Protein AF-A0A2N5ZWB0-F1 (afdb_monomer)

Solvent-accessible surface area (backbone atoms only — not comparable to full-atom values): 3470 Å² total; per-residue (Å²): 108,47,77,50,74,48,78,72,41,85,83,42,42,62,94,60,75,7,40,34,38,36,37,23,43,86,86,65,49,77,76,44,73,33,57,49,44,77,88,34,48,58,50,66,59,29,54,78,29,55,92,56,76,47,44,86,89,122

Radius of gyration: 11.33 Å; Cα contacts (8 Å, |Δi|>4): 90; chains: 1; bounding box: 30×21×27 Å

Nearest PDB structures (foldseek):
  2k7i-assembly1_B  TM=4.122E-01  e=2.113E+00  Agrobacterium fabrum str. C58
  4eo3-assembly1_B  TM=3.754E-01  e=3.145E+00  Thermotoga maritima
  7jrk-assembly1_B  TM=4.010E-01  e=6.522E+00  Pseudomonas aeruginosa

Secondary structure (DSSP, 8-state):
-EEEEEE--TTSSGGGTTEEEEEE-TTS-EEEEESSTTTTHHHHHHGGGGGGTT----

Structure (mmCIF, N/CA/C/O backbone):
data_AF-A0A2N5ZWB0-F1
#
_entry.id   AF-A0A2N5ZWB0-F1
#
loop_
_atom_site.group_PDB
_atom_site.id
_atom_site.type_symbol
_atom_site.label_atom_id
_atom_site.label_alt_id
_atom_site.label_comp_id
_atom_site.label_asym_id
_atom_site.label_entity_id
_atom_site.label_seq_id
_atom_site.pdbx_PDB_ins_code
_atom_site.Cartn_x
_atom_site.Cartn_y
_atom_site.Cartn_z
_atom_site.occupancy
_atom_site.B_iso_or_equiv
_atom_site.auth_seq_id
_atom_site.auth_comp_id
_atom_site.auth_asym_id
_atom_site.auth_atom_id
_atom_site.pdbx_PDB_model_num
ATOM 1 N N . MET A 1 1 ? -8.628 3.400 15.289 1.00 88.38 1 MET A N 1
ATOM 2 C CA . MET A 1 1 ? -8.056 3.557 13.938 1.00 88.38 1 MET A CA 1
ATOM 3 C C . MET A 1 1 ? -6.840 2.664 13.844 1.00 88.38 1 MET A C 1
ATOM 5 O O . MET A 1 1 ? -6.080 2.616 14.805 1.00 88.38 1 MET A O 1
ATOM 9 N N . VAL A 1 2 ? -6.679 1.969 12.724 1.00 96.00 2 VAL A N 1
ATOM 10 C CA . VAL A 1 2 ? -5.527 1.102 12.445 1.00 96.00 2 VAL A CA 1
ATOM 11 C C . VAL A 1 2 ? -5.068 1.366 11.014 1.00 96.00 2 VAL A C 1
ATOM 13 O O . VAL A 1 2 ? -5.896 1.638 10.146 1.00 96.00 2 VAL A O 1
ATOM 16 N N . THR A 1 3 ? -3.765 1.313 10.758 1.00 96.50 3 THR A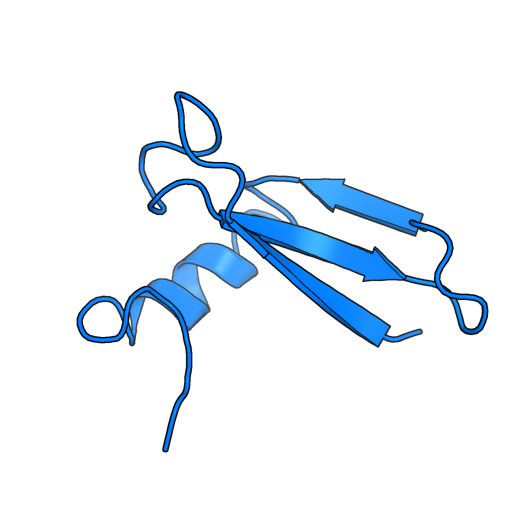 N 1
ATOM 17 C CA . THR A 1 3 ? -3.226 1.331 9.396 1.00 96.50 3 THR A CA 1
ATOM 18 C C . THR A 1 3 ? -3.041 -0.094 8.886 1.00 96.50 3 THR A C 1
ATOM 20 O O . THR A 1 3 ? -2.704 -1.001 9.644 1.00 96.50 3 THR A O 1
ATOM 23 N N . ALA A 1 4 ? -3.269 -0.306 7.595 1.00 97.31 4 ALA A N 1
ATOM 24 C CA . ALA A 1 4 ? -3.051 -1.593 6.946 1.00 97.31 4 ALA A CA 1
ATOM 25 C C . ALA A 1 4 ? -2.379 -1.402 5.585 1.00 97.31 4 ALA A C 1
ATOM 27 O O . ALA A 1 4 ? -2.392 -0.308 5.020 1.00 97.31 4 ALA A O 1
ATOM 28 N N . MET A 1 5 ? -1.804 -2.478 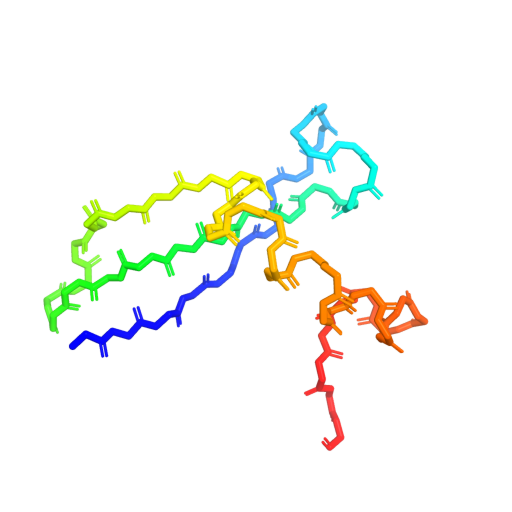5.054 1.00 97.44 5 MET A N 1
ATOM 29 C CA . MET A 1 5 ? -1.235 -2.506 3.710 1.00 97.44 5 MET A CA 1
ATOM 30 C C . MET A 1 5 ? -1.639 -3.785 2.986 1.00 97.44 5 MET A C 1
ATOM 32 O O . MET A 1 5 ? -1.781 -4.841 3.604 1.00 97.44 5 MET A O 1
ATOM 36 N N . VAL A 1 6 ? -1.833 -3.696 1.674 1.00 97.19 6 VAL A N 1
ATOM 37 C CA . VAL A 1 6 ? -2.211 -4.836 0.832 1.00 97.19 6 VAL A CA 1
ATOM 38 C C . VAL A 1 6 ? -1.453 -4.792 -0.484 1.00 97.19 6 VAL A C 1
ATOM 40 O O . VAL A 1 6 ? -1.349 -3.745 -1.124 1.00 97.19 6 VAL A O 1
ATOM 43 N N . LYS A 1 7 ? -0.936 -5.946 -0.905 1.00 97.31 7 LYS A N 1
ATOM 44 C CA . LYS A 1 7 ? -0.285 -6.092 -2.203 1.00 97.31 7 LYS A CA 1
ATOM 45 C C . LYS A 1 7 ? -1.348 -6.384 -3.254 1.00 97.31 7 LYS A C 1
ATOM 47 O O . LYS A 1 7 ? -1.925 -7.469 -3.271 1.00 97.31 7 LYS A O 1
ATOM 52 N N . ARG A 1 8 ? -1.648 -5.397 -4.099 1.00 95.62 8 ARG A N 1
ATOM 53 C CA . ARG A 1 8 ? -2.633 -5.521 -5.186 1.00 95.62 8 ARG A CA 1
ATOM 54 C C . ARG A 1 8 ? -2.056 -6.223 -6.412 1.00 95.62 8 ARG A C 1
ATOM 56 O O . ARG A 1 8 ? -2.791 -6.930 -7.093 1.00 95.62 8 ARG A O 1
ATOM 63 N N . GLY A 1 9 ? -0.751 -6.063 -6.654 1.00 84.75 9 GLY A N 1
ATOM 64 C CA . GLY A 1 9 ? -0.100 -6.534 -7.879 1.00 84.75 9 GLY A CA 1
ATOM 65 C C . GLY A 1 9 ? -0.609 -5.803 -9.129 1.00 84.75 9 GLY A C 1
ATOM 66 O O . GLY A 1 9 ? -1.266 -4.765 -9.027 1.00 84.75 9 GLY A O 1
ATOM 67 N N . GLY A 1 10 ? -0.301 -6.351 -10.309 1.00 87.06 10 GLY A N 1
ATOM 68 C CA . GLY A 1 10 ? -0.674 -5.748 -11.593 1.00 87.06 10 GLY A CA 1
ATOM 69 C C . GLY A 1 10 ? -0.076 -4.350 -11.779 1.00 87.06 10 GLY A C 1
ATOM 70 O O . GLY A 1 10 ? 1.075 -4.120 -11.415 1.00 87.06 10 GLY A O 1
ATOM 71 N N . ASP A 1 11 ? -0.883 -3.428 -12.306 1.00 93.62 11 ASP A N 1
ATOM 72 C CA . ASP A 1 11 ? -0.470 -2.053 -12.629 1.00 93.62 11 ASP A CA 1
ATOM 73 C C . ASP A 1 11 ? -0.736 -1.043 -11.500 1.00 93.62 11 ASP A C 1
ATOM 75 O O . ASP A 1 11 ? -0.539 0.161 -11.670 1.00 93.62 11 ASP A O 1
ATOM 79 N N . PHE A 1 12 ? -1.214 -1.494 -10.335 1.00 97.12 12 PHE A N 1
ATOM 80 C CA . PHE A 1 12 ? -1.398 -0.599 -9.196 1.00 97.12 12 PHE A CA 1
ATOM 81 C C . PHE A 1 12 ? -0.036 -0.164 -8.652 1.00 97.12 12 PHE A C 1
ATOM 83 O O . PHE A 1 12 ? 0.857 -0.994 -8.544 1.00 97.12 12 PHE A O 1
ATOM 90 N N . ASN A 1 13 ? 0.113 1.115 -8.285 1.00 96.19 13 ASN A N 1
ATOM 91 C CA . ASN A 1 13 ? 1.309 1.688 -7.649 1.00 96.19 13 ASN A CA 1
ATOM 92 C C . ASN A 1 13 ? 2.646 1.046 -8.116 1.00 96.19 13 ASN A C 1
ATOM 94 O O . ASN A 1 13 ? 3.376 0.456 -7.306 1.00 96.19 13 ASN A O 1
ATOM 98 N N . PRO A 1 14 ? 2.949 1.080 -9.430 1.00 94.88 14 PRO A N 1
ATOM 99 C CA . PRO A 1 14 ? 3.998 0.248 -10.025 1.00 94.88 14 PRO A CA 1
ATOM 100 C C . PRO A 1 14 ? 5.395 0.624 -9.517 1.00 94.88 14 PRO A C 1
ATOM 102 O O . PRO A 1 14 ? 6.260 -0.238 -9.367 1.00 94.88 14 PRO A O 1
ATOM 105 N N . ASN A 1 15 ? 5.591 1.894 -9.158 1.00 93.94 15 ASN A N 1
ATOM 106 C CA . ASN A 1 15 ? 6.847 2.400 -8.605 1.00 93.94 15 ASN A CA 1
ATOM 107 C C . ASN A 1 15 ? 7.112 1.900 -7.176 1.00 93.94 15 ASN A C 1
ATOM 109 O O . ASN A 1 15 ? 8.256 1.888 -6.730 1.00 93.94 15 ASN A O 1
ATOM 113 N N . ASN A 1 16 ? 6.079 1.429 -6.473 1.00 95.44 16 ASN A N 1
ATOM 114 C CA . ASN A 1 16 ? 6.174 0.920 -5.107 1.00 95.44 16 ASN A CA 1
ATOM 115 C C . ASN A 1 16 ? 5.609 -0.502 -5.005 1.00 95.44 16 ASN A C 1
ATOM 117 O O . ASN A 1 16 ? 4.937 -0.871 -4.043 1.00 95.44 16 ASN A O 1
ATOM 121 N N . ARG A 1 17 ? 5.912 -1.321 -6.023 1.00 94.25 17 ARG A N 1
ATOM 122 C CA . ARG A 1 17 ? 5.695 -2.778 -6.045 1.00 94.25 17 ARG A CA 1
ATOM 123 C C . ARG A 1 17 ? 4.244 -3.228 -5.835 1.00 94.25 17 ARG A C 1
ATOM 125 O O . 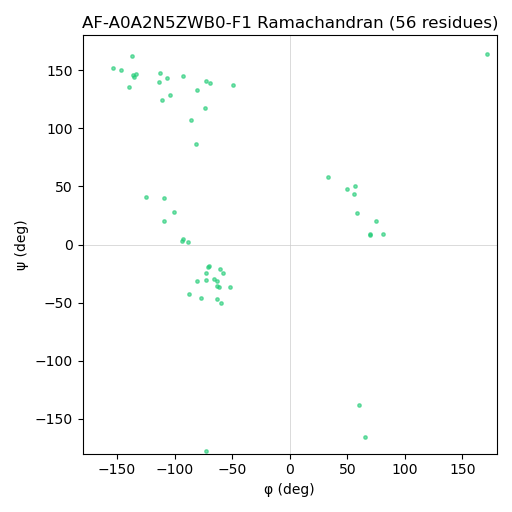ARG A 1 17 ? 3.998 -4.345 -5.370 1.00 94.25 17 ARG A O 1
ATOM 132 N N . GLY A 1 18 ? 3.280 -2.387 -6.199 1.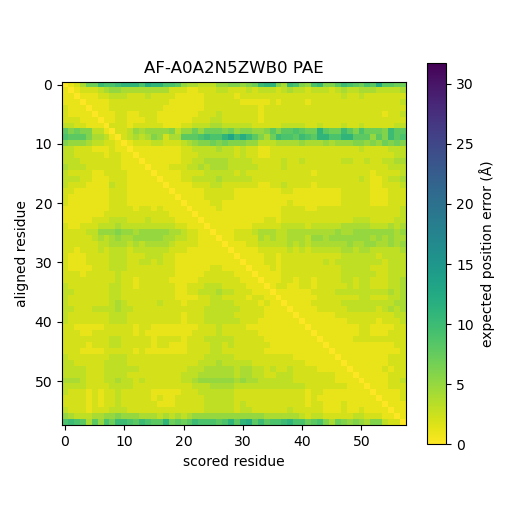00 97.00 18 GLY A N 1
ATOM 133 C CA . GLY A 1 18 ? 1.863 -2.725 -6.090 1.00 97.00 18 GLY A CA 1
ATOM 134 C C . GLY A 1 18 ? 1.304 -2.698 -4.678 1.00 97.00 18 GLY A C 1
ATOM 135 O O . GLY A 1 18 ? 0.263 -3.314 -4.437 1.00 97.00 18 GLY A O 1
ATOM 136 N N . TRP A 1 19 ? 1.967 -1.996 -3.757 1.00 97.75 19 TRP A N 1
ATOM 137 C CA . TRP A 1 19 ? 1.462 -1.784 -2.407 1.00 97.75 19 TRP A CA 1
ATOM 138 C C . TRP A 1 19 ? 0.427 -0.667 -2.350 1.00 97.75 19 TRP A C 1
ATOM 140 O O . TRP A 1 19 ? 0.622 0.426 -2.882 1.00 97.75 19 TRP A O 1
ATOM 150 N N . GLU A 1 20 ? -0.675 -0.953 -1.667 1.00 98.19 20 GLU A N 1
ATOM 151 C CA . GLU A 1 20 ? -1.689 0.015 -1.276 1.00 98.19 20 GLU A CA 1
ATOM 152 C C . GLU A 1 20 ? -1.711 0.162 0.243 1.00 98.19 20 GLU A C 1
ATOM 154 O O . GLU A 1 20 ? -1.653 -0.835 0.968 1.00 98.19 20 GLU A O 1
ATOM 159 N N . TRP A 1 21 ? -1.867 1.398 0.705 1.00 98.12 21 TRP A N 1
ATOM 160 C CA . TRP A 1 21 ? -1.934 1.765 2.115 1.00 98.12 21 TRP A CA 1
ATOM 161 C C . TRP A 1 21 ? -3.366 2.116 2.492 1.00 98.12 21 TRP A C 1
ATOM 163 O O . TRP A 1 21 ? -4.090 2.715 1.695 1.00 98.12 21 TRP A O 1
ATOM 173 N N . LEU A 1 22 ? -3.782 1.749 3.701 1.00 98.31 22 LEU A N 1
ATOM 174 C CA . LEU A 1 22 ? -5.146 1.928 4.180 1.00 98.31 22 LEU A CA 1
ATOM 175 C C . LEU A 1 22 ? -5.162 2.510 5.589 1.00 98.31 22 LEU A C 1
ATOM 177 O O . LEU A 1 22 ? -4.338 2.161 6.434 1.00 98.31 22 LEU A O 1
ATOM 181 N N . ILE A 1 23 ? -6.180 3.322 5.849 1.00 98.12 23 ILE A N 1
ATOM 182 C CA . ILE A 1 23 ? -6.625 3.705 7.185 1.00 98.12 23 ILE A CA 1
ATOM 183 C C . ILE A 1 23 ? -7.974 3.046 7.415 1.00 98.12 23 ILE A C 1
ATOM 185 O O . ILE A 1 23 ? -8.906 3.248 6.634 1.00 98.12 23 ILE A O 1
ATOM 189 N N . LEU A 1 24 ? -8.079 2.280 8.493 1.00 97.94 24 LEU A N 1
ATOM 190 C CA . LEU A 1 24 ? -9.288 1.579 8.893 1.00 97.94 24 LEU A CA 1
ATOM 191 C C . LEU A 1 24 ? -9.852 2.168 10.193 1.00 97.94 24 LEU A C 1
ATOM 193 O O . LEU A 1 24 ? -9.098 2.612 11.074 1.00 97.94 24 LEU A O 1
ATOM 197 N N . ASP A 1 25 ? -11.175 2.149 10.338 1.00 97.38 25 ASP A N 1
ATOM 198 C CA . ASP A 1 25 ? -11.822 2.331 11.639 1.00 97.38 25 ASP A CA 1
ATOM 199 C C . ASP A 1 25 ? -11.642 1.085 12.531 1.00 97.38 25 ASP A C 1
ATOM 201 O O . ASP A 1 25 ? -10.924 0.144 12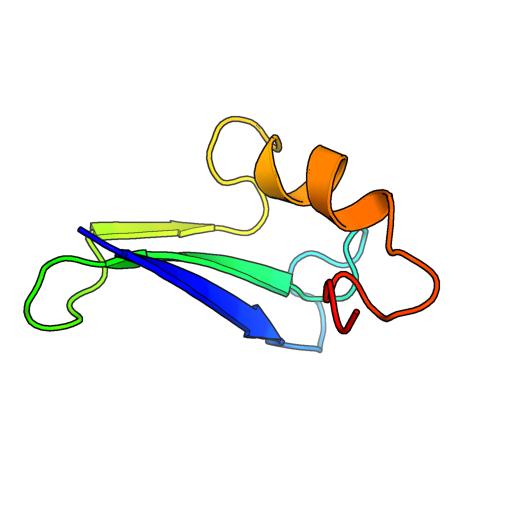.189 1.00 97.38 25 ASP A O 1
ATOM 205 N N . THR A 1 26 ? -12.226 1.096 13.731 1.00 95.81 26 THR A N 1
ATOM 206 C CA . THR A 1 26 ? -12.121 -0.032 14.675 1.00 95.81 26 THR A CA 1
ATOM 207 C C . THR A 1 26 ? -12.886 -1.276 14.231 1.00 95.81 26 THR A C 1
ATOM 209 O O . THR A 1 26 ? -12.569 -2.362 14.703 1.00 95.81 26 THR A O 1
ATOM 212 N N . ASP A 1 27 ? -13.839 -1.126 13.312 1.00 95.88 27 ASP A N 1
ATOM 213 C CA . ASP A 1 27 ? -14.641 -2.216 12.754 1.00 95.88 27 ASP A CA 1
ATOM 214 C C . ASP A 1 27 ? -14.027 -2.757 11.448 1.00 95.88 27 ASP A C 1
ATOM 216 O O . ASP A 1 27 ? -14.595 -3.633 10.795 1.00 95.88 27 ASP A O 1
ATOM 220 N N . GLY A 1 28 ? -12.863 -2.232 11.044 1.00 94.50 28 GLY A N 1
ATOM 221 C CA . GLY A 1 28 ? -12.154 -2.619 9.828 1.00 94.50 28 GLY A CA 1
ATOM 222 C C . GLY A 1 28 ? -12.686 -1.966 8.550 1.00 94.50 28 GLY A C 1
ATOM 223 O O . GLY A 1 28 ? -12.252 -2.339 7.457 1.00 94.50 28 GLY A O 1
ATOM 224 N N . LYS A 1 29 ? -13.599 -0.990 8.637 1.00 97.31 29 LYS A N 1
ATOM 225 C CA . LYS A 1 29 ? -14.053 -0.248 7.453 1.00 97.31 29 LYS A CA 1
ATOM 226 C C . LYS A 1 29 ? -12.964 0.700 6.989 1.00 97.31 29 LYS A C 1
ATOM 228 O O . LYS A 1 29 ? -12.300 1.358 7.787 1.00 97.31 29 LYS A O 1
ATOM 233 N N . ILE A 1 30 ? -12.818 0.801 5.675 1.00 97.94 30 ILE A N 1
ATOM 234 C CA . ILE A 1 30 ? -11.834 1.682 5.058 1.00 97.94 30 ILE A CA 1
ATOM 235 C C . ILE A 1 30 ? -12.304 3.131 5.185 1.00 97.94 30 ILE A C 1
ATOM 237 O O . ILE A 1 30 ? -13.329 3.505 4.621 1.00 97.94 30 ILE A O 1
ATOM 241 N N . LEU A 1 31 ? -11.520 3.941 5.892 1.00 97.81 31 LEU A N 1
ATOM 242 C CA . LEU A 1 31 ? -11.688 5.389 5.976 1.00 97.81 31 LEU A CA 1
ATOM 243 C C . LEU A 1 31 ? -10.954 6.091 4.832 1.00 97.81 31 LEU A C 1
ATOM 245 O O . LEU A 1 31 ? -11.488 7.015 4.226 1.00 97.81 31 LEU A O 1
ATOM 249 N N . GLN A 1 32 ? -9.733 5.643 4.530 1.00 97.81 32 GLN A N 1
ATOM 250 C CA . GLN A 1 32 ? -8.906 6.143 3.431 1.00 97.81 32 GLN A CA 1
ATOM 251 C C . GLN A 1 32 ? -8.060 5.005 2.858 1.00 97.81 32 GLN A C 1
ATOM 253 O O . GLN A 1 32 ? -7.695 4.075 3.578 1.00 97.81 32 GLN A O 1
ATOM 258 N N . ARG A 1 33 ? -7.747 5.072 1.564 1.00 97.19 33 ARG A N 1
ATOM 259 C CA . ARG A 1 33 ? -6.850 4.131 0.884 1.00 97.19 33 ARG A CA 1
ATOM 260 C C . ARG A 1 33 ? -6.198 4.789 -0.325 1.00 97.19 33 ARG A C 1
ATOM 262 O O . ARG A 1 33 ? -6.811 5.663 -0.932 1.00 97.19 33 ARG A O 1
ATOM 269 N N . GLY A 1 34 ? -5.004 4.343 -0.689 1.00 97.62 34 GLY A N 1
ATOM 270 C CA . GLY A 1 34 ? -4.312 4.832 -1.878 1.00 97.62 34 GLY A CA 1
ATOM 271 C C . GLY A 1 34 ? -2.879 4.325 -1.977 1.00 97.62 34 GLY A C 1
ATOM 272 O O . GLY A 1 34 ? -2.313 3.826 -1.002 1.00 97.62 34 GLY A O 1
ATOM 273 N N . GLY A 1 35 ? -2.295 4.447 -3.170 1.00 97.38 35 GLY A N 1
ATOM 274 C CA . GLY A 1 35 ? -0.868 4.186 -3.376 1.00 97.38 35 GLY A CA 1
ATOM 275 C C . GLY A 1 35 ? 0.001 5.294 -2.781 1.00 97.38 35 GLY A C 1
ATOM 276 O O . GLY A 1 35 ? 1.082 5.018 -2.289 1.00 97.38 35 GLY A O 1
ATOM 277 N N . ASP A 1 36 ? -0.508 6.519 -2.747 1.00 96.56 36 ASP A N 1
ATOM 278 C CA . ASP A 1 36 ? 0.149 7.767 -2.350 1.00 96.56 36 ASP A CA 1
ATOM 279 C C . ASP A 1 36 ? -0.371 8.325 -1.012 1.00 96.56 36 ASP A C 1
ATOM 281 O O . ASP A 1 36 ? -0.208 9.509 -0.724 1.00 96.56 36 ASP A O 1
ATOM 285 N N . LEU A 1 37 ? -0.991 7.479 -0.178 1.00 96.75 37 LEU A N 1
ATOM 286 C CA . LEU A 1 37 ? -1.566 7.877 1.110 1.00 96.75 37 LEU A CA 1
ATOM 287 C C . LEU A 1 37 ? -0.568 8.695 1.958 1.00 96.75 37 LEU A C 1
ATOM 289 O O . LEU A 1 37 ? 0.607 8.332 2.069 1.00 96.75 37 LEU A O 1
ATOM 293 N N . PHE A 1 38 ? -1.068 9.772 2.579 1.00 95.69 38 PHE A N 1
ATOM 294 C CA . PHE A 1 38 ? -0.273 10.774 3.305 1.00 95.69 38 PHE A CA 1
ATOM 295 C C . PHE A 1 38 ? 0.826 11.418 2.448 1.00 95.69 38 PHE A C 1
ATOM 297 O O . PHE A 1 38 ? 1.985 11.444 2.857 1.00 95.69 38 PHE A O 1
ATOM 304 N N . ASP A 1 39 ? 0.476 11.902 1.254 1.00 96.00 39 ASP A N 1
ATOM 305 C CA . ASP A 1 39 ? 1.414 12.546 0.324 1.00 96.00 39 ASP A CA 1
ATOM 306 C C . ASP A 1 39 ? 2.679 11.698 0.101 1.00 96.00 39 ASP A C 1
ATOM 308 O O . ASP A 1 39 ? 3.813 12.170 0.190 1.00 96.00 39 ASP A O 1
ATOM 312 N N . ASN A 1 40 ? 2.476 10.403 -0.160 1.00 96.50 40 ASN A N 1
ATOM 313 C CA . ASN A 1 40 ? 3.523 9.414 -0.417 1.00 96.50 40 ASN A CA 1
ATOM 314 C C . ASN A 1 40 ? 4.403 9.036 0.798 1.00 96.50 40 ASN A C 1
ATOM 316 O O . ASN A 1 40 ? 5.392 8.311 0.638 1.00 96.50 40 ASN A O 1
ATOM 320 N N . ALA A 1 41 ? 4.059 9.462 2.020 1.00 97.31 41 ALA A N 1
ATOM 321 C CA . ALA A 1 41 ? 4.865 9.190 3.215 1.00 97.31 41 ALA A CA 1
ATOM 322 C C . ALA A 1 41 ? 5.009 7.688 3.523 1.00 97.31 41 ALA A C 1
ATOM 324 O O . ALA A 1 41 ? 6.084 7.240 3.937 1.00 97.31 41 ALA A O 1
ATOM 325 N N . CYS A 1 42 ? 3.957 6.893 3.290 1.00 97.69 42 CYS A N 1
ATOM 326 C CA . CYS A 1 42 ? 4.001 5.443 3.500 1.00 97.69 42 CYS A CA 1
ATOM 327 C C . CYS A 1 42 ? 5.016 4.773 2.564 1.00 97.69 42 CYS A C 1
ATOM 329 O O . CYS A 1 42 ? 5.868 4.016 3.028 1.00 97.69 42 CYS A O 1
ATOM 331 N N . ASN A 1 43 ? 4.994 5.127 1.275 1.00 97.19 43 ASN A N 1
ATOM 332 C CA . ASN A 1 43 ? 5.965 4.631 0.302 1.00 97.19 43 ASN A CA 1
ATOM 333 C C . ASN A 1 43 ? 7.394 5.012 0.693 1.00 97.19 43 ASN A C 1
ATOM 335 O O . ASN A 1 43 ? 8.242 4.130 0.785 1.00 97.19 43 ASN A O 1
ATOM 339 N N . GLY A 1 44 ? 7.655 6.289 0.993 1.00 97.12 44 GLY A N 1
ATOM 340 C CA . GLY A 1 44 ? 9.011 6.756 1.299 1.00 97.12 44 GLY A CA 1
ATOM 341 C C . GLY A 1 44 ? 9.622 6.120 2.555 1.00 97.12 44 GLY A C 1
ATOM 342 O O . GLY A 1 44 ? 10.832 5.906 2.626 1.00 97.12 44 GLY A O 1
ATOM 343 N N . CYS A 1 45 ? 8.807 5.779 3.559 1.00 97.81 45 CYS A N 1
ATOM 344 C CA . CYS A 1 45 ? 9.301 5.062 4.735 1.00 97.81 45 CYS A CA 1
ATOM 345 C C . CYS A 1 45 ? 9.519 3.569 4.448 1.00 97.81 45 CYS A C 1
ATOM 347 O O . CYS A 1 45 ? 10.567 3.023 4.795 1.00 97.81 45 CYS A O 1
ATOM 349 N N . HIS A 1 46 ? 8.556 2.913 3.798 1.00 97.25 46 HIS A N 1
ATOM 350 C CA . HIS A 1 46 ? 8.613 1.476 3.531 1.00 97.25 46 HIS A CA 1
ATOM 351 C C . HIS A 1 46 ? 9.631 1.097 2.445 1.00 97.25 46 HIS A C 1
ATOM 353 O O . HIS A 1 46 ? 10.183 -0.002 2.487 1.00 97.25 46 HIS A O 1
ATOM 359 N N . GLU A 1 47 ? 9.967 2.014 1.536 1.00 96.94 47 GLU A N 1
ATOM 360 C CA . GLU A 1 47 ? 11.048 1.845 0.559 1.00 96.94 47 GLU A CA 1
ATOM 361 C C . GLU A 1 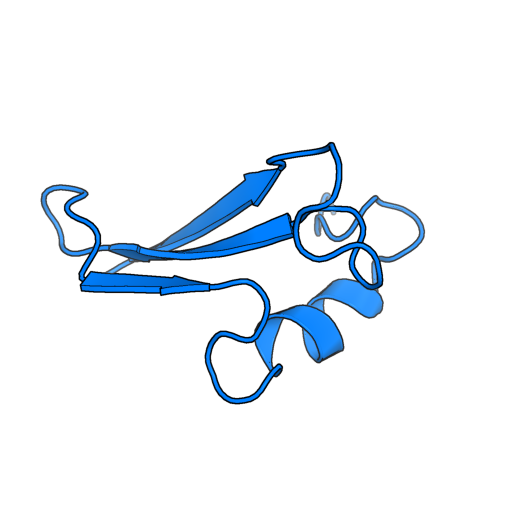47 ? 12.404 1.579 1.235 1.00 96.94 47 GLU A C 1
ATOM 363 O O . GLU A 1 47 ? 13.255 0.892 0.675 1.00 96.94 47 GLU A O 1
ATOM 368 N N . LYS A 1 48 ? 12.596 2.003 2.492 1.00 96.50 48 LYS A N 1
ATOM 369 C CA . LYS A 1 48 ? 13.800 1.654 3.265 1.00 96.50 48 LYS A CA 1
ATOM 370 C C . LYS A 1 48 ? 13.964 0.142 3.472 1.00 96.50 48 LYS A C 1
ATOM 372 O O . 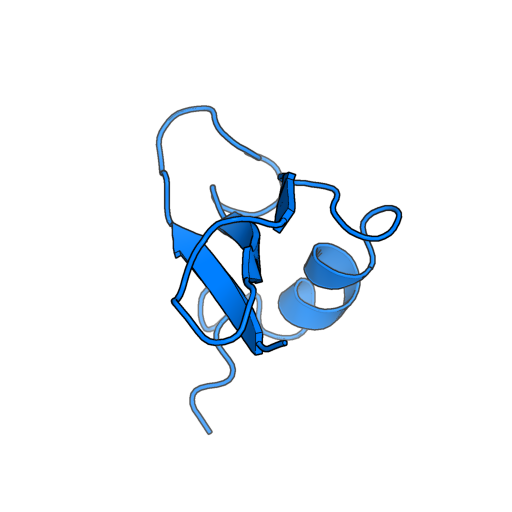LYS A 1 48 ? 15.082 -0.310 3.691 1.00 96.50 48 LYS A O 1
ATOM 377 N N . ASN A 1 49 ? 12.885 -0.636 3.344 1.00 96.62 49 ASN A N 1
ATOM 378 C CA . ASN A 1 49 ? 12.905 -2.101 3.290 1.00 96.62 49 ASN A CA 1
ATOM 379 C C . ASN A 1 49 ? 12.577 -2.634 1.896 1.00 96.62 49 ASN A C 1
ATOM 381 O O . ASN A 1 49 ? 11.897 -3.648 1.746 1.00 96.62 49 ASN A O 1
ATOM 385 N N . TYR A 1 50 ? 13.090 -1.982 0.853 1.00 94.38 50 TYR A N 1
ATOM 386 C CA . TYR A 1 50 ? 12.964 -2.449 -0.526 1.00 94.38 50 TYR A CA 1
ATOM 387 C C . TYR A 1 50 ? 13.403 -3.917 -0.701 1.00 94.38 50 TYR A C 1
ATOM 389 O O . TYR A 1 50 ? 12.789 -4.668 -1.463 1.00 94.38 50 TYR A O 1
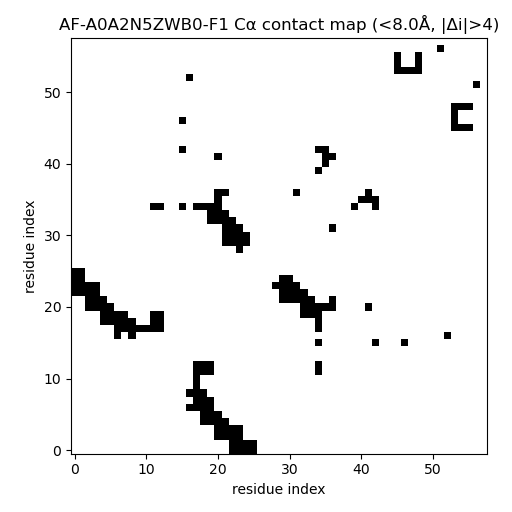ATOM 397 N N . ALA A 1 51 ? 14.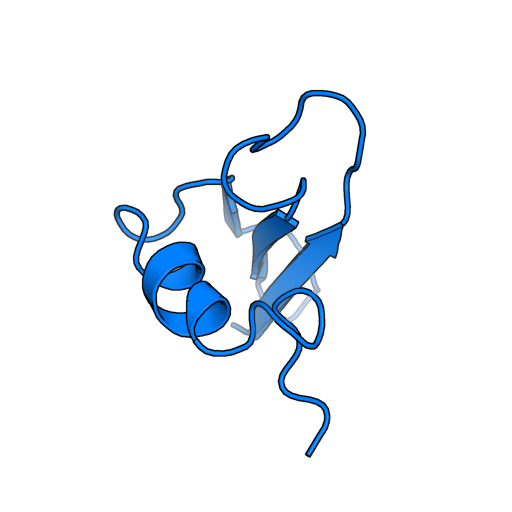444 -4.344 0.024 1.00 95.50 51 ALA A N 1
ATOM 398 C CA . ALA A 1 51 ? 14.955 -5.716 -0.017 1.00 95.50 51 ALA A CA 1
ATOM 399 C C . ALA A 1 51 ? 13.931 -6.752 0.485 1.00 95.50 51 ALA A C 1
ATOM 401 O O . ALA A 1 51 ? 13.821 -7.823 -0.100 1.00 95.50 51 ALA A O 1
ATOM 402 N N . GLU A 1 52 ? 13.133 -6.393 1.492 1.00 96.38 52 GLU A N 1
ATOM 403 C CA . GLU A 1 52 ? 12.104 -7.241 2.115 1.00 96.38 52 GLU A CA 1
ATOM 404 C C . GLU A 1 52 ? 10.699 -6.890 1.603 1.00 96.38 52 GLU A C 1
ATOM 406 O O . GLU A 1 52 ? 9.696 -7.018 2.301 1.00 96.38 52 GLU A O 1
ATOM 411 N N . ASP A 1 53 ? 10.627 -6.382 0.372 1.00 96.06 53 ASP A N 1
ATOM 412 C CA . ASP A 1 53 ? 9.369 -6.074 -0.300 1.00 96.06 53 ASP A CA 1
ATOM 413 C C . ASP A 1 53 ? 8.458 -5.127 0.488 1.00 96.06 53 ASP A C 1
ATOM 415 O O . ASP A 1 53 ? 7.245 -5.311 0.527 1.00 96.06 53 ASP A O 1
ATOM 419 N N . TYR A 1 54 ? 9.057 -4.079 1.065 1.00 96.25 54 TYR A N 1
ATOM 420 C CA . TYR A 1 54 ? 8.381 -3.025 1.827 1.00 96.25 54 TYR A CA 1
ATOM 421 C C . TYR A 1 54 ? 7.820 -3.510 3.176 1.00 96.25 54 TYR A C 1
ATOM 423 O O . TYR A 1 54 ? 7.132 -2.749 3.855 1.00 96.25 54 TYR A O 1
ATOM 431 N N . VAL A 1 55 ? 8.124 -4.736 3.614 1.00 96.56 55 VAL A N 1
ATOM 432 C CA . VAL A 1 55 ? 7.676 -5.276 4.905 1.00 96.56 55 VAL A CA 1
ATOM 433 C C . VAL A 1 55 ? 8.826 -5.262 5.914 1.00 96.56 55 VAL A C 1
ATOM 435 O O . VAL A 1 55 ? 9.915 -5.765 5.655 1.00 96.56 55 VAL A O 1
ATOM 438 N N . PHE A 1 56 ? 8.579 -4.698 7.097 1.00 96.25 56 PHE A N 1
ATOM 439 C CA . PHE A 1 56 ? 9.511 -4.730 8.228 1.00 96.25 56 PHE A CA 1
ATOM 440 C C . PHE A 1 56 ? 9.369 -6.078 8.953 1.00 96.25 56 PHE A C 1
ATOM 442 O O . PHE A 1 56 ? 8.563 -6.217 9.867 1.00 96.25 56 PHE A O 1
ATOM 449 N N . THR A 1 57 ? 10.096 -7.096 8.496 1.00 94.50 57 THR A N 1
ATOM 450 C CA . THR A 1 57 ? 9.983 -8.486 8.985 1.00 94.50 57 THR A CA 1
ATOM 451 C C . THR A 1 57 ? 10.883 -8.819 10.182 1.00 94.50 57 THR A C 1
ATOM 453 O O . THR A 1 57 ? 10.899 -9.970 10.621 1.00 94.50 57 THR A O 1
ATOM 456 N N . LYS A 1 58 ? 11.636 -7.844 10.701 1.00 86.50 58 LYS A N 1
ATOM 457 C CA . LYS A 1 58 ? 12.606 -7.996 11.796 1.00 86.50 58 LYS A CA 1
ATOM 458 C C . LYS A 1 58 ? 12.262 -7.104 12.977 1.00 86.50 58 LYS A C 1
ATOM 460 O O . LYS A 1 58 ? 11.748 -5.992 12.726 1.00 86.50 58 LYS A O 1
#

Mean predicted aligned error: 2.42 Å

Foldseek 3Di:
DDKDKDQPDDPFLVVLNRIKIFDADPVRDTPDIGSCPPNNPLSVVLVVVVVVSSDPPD

pLDDT: mean 95.92, std 2.78, range [84.75, 98.31]

Sequence (58 aa):
MVTAMVKRGGDFNPNNRGWEWLILDTDGKILQRGGDLFDNACNGCHEKNYAEDYVFTK